Protein AF-A0A0S8GCJ1-F1 (afdb_monomer)

pLDDT: mean 76.0, std 16.19, range [43.94, 97.0]

Foldseek 3Di:
DVVVVVVCVVLVPDPDPVVNVVCVVVVVVVVVVVLVVVLLVVLVVVQVVCCVPVVARACSCVVLVVQVPPDPPPPPVRRPPVCVSVPRDPVSVVSSVVVCVVVVHDHPDDDDDDDCVVVVVVVVVVVVD

Radius of gyration: 19.94 Å; Cα contacts (8 Å, |Δi|>4): 55; chains: 1; bounding box: 53×35×45 Å

Sequence (129 aa):
MVVGLALSIVTGATGNQSLGSVLGDAGLLTILSFNRAQEEEADLTALATLARYYGHVAGADTFFKIVEQLPERAGKEEIPIFLRTHPLSHKRIELLHTIAKKNGWAFDQPIVALPDTLWASRASSLADE

Solvent-accessible surface area (backbone atoms only — not comparable to full-atom values): 7880 Å² total; per-residue (Å²): 139,61,65,69,61,60,50,53,66,64,61,73,74,62,95,45,85,77,58,48,55,60,52,45,53,52,51,49,52,49,52,56,48,52,51,51,53,51,52,51,53,49,51,51,52,52,48,53,47,38,32,72,73,72,68,27,40,34,64,75,53,48,66,58,54,57,57,70,68,50,59,94,79,49,52,86,84,70,52,62,72,66,44,79,81,53,67,84,53,72,67,57,55,54,46,52,54,51,52,28,62,73,71,70,41,44,62,90,56,88,72,76,79,80,62,65,75,68,53,54,60,56,59,60,66,67,73,78,114

Structure (mmCIF, N/CA/C/O backbone):
data_AF-A0A0S8GCJ1-F1
#
_entry.id   AF-A0A0S8GCJ1-F1
#
loop_
_atom_site.group_PDB
_atom_site.id
_atom_site.type_symbol
_atom_site.label_atom_id
_atom_site.label_alt_id
_atom_site.label_comp_id
_atom_site.label_asym_id
_atom_site.label_entity_id
_atom_site.label_seq_id
_atom_site.pdbx_PDB_ins_code
_atom_site.Cartn_x
_atom_site.Cartn_y
_atom_site.Cartn_z
_atom_site.occupancy
_atom_site.B_iso_or_equiv
_atom_site.auth_seq_id
_atom_site.auth_comp_id
_atom_site.auth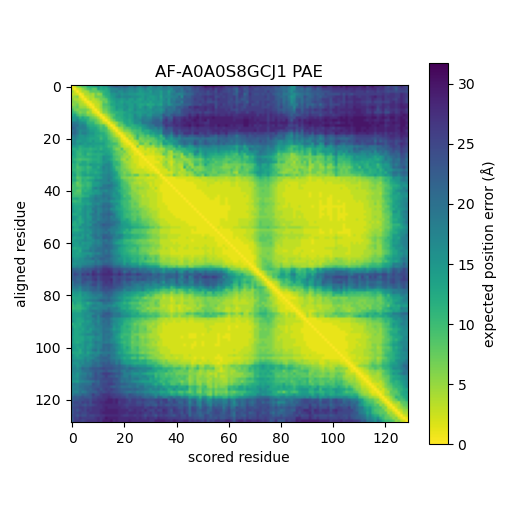_asym_id
_atom_site.auth_atom_id
_atom_site.pdbx_PDB_model_num
ATOM 1 N N . MET A 1 1 ? 4.167 1.313 -16.565 1.00 51.31 1 MET A N 1
ATOM 2 C CA . MET A 1 1 ? 5.042 0.897 -17.693 1.00 51.31 1 MET A CA 1
ATOM 3 C C . MET A 1 1 ? 4.981 1.852 -18.908 1.00 51.31 1 MET A C 1
ATOM 5 O O . MET A 1 1 ? 5.050 1.399 -20.040 1.00 51.31 1 MET A O 1
ATOM 9 N N . VAL A 1 2 ? 4.883 3.177 -18.706 1.00 50.59 2 VAL A N 1
ATOM 10 C CA . VAL A 1 2 ? 4.919 4.180 -19.806 1.00 50.59 2 VAL A CA 1
ATOM 11 C C . VAL A 1 2 ? 6.209 5.016 -19.757 1.00 50.59 2 VAL A C 1
ATOM 13 O O . VAL A 1 2 ? 6.755 5.395 -20.788 1.00 50.59 2 VAL A O 1
ATOM 16 N N . VAL A 1 3 ? 6.770 5.210 -18.559 1.00 52.19 3 VAL A N 1
ATOM 17 C CA . VAL A 1 3 ? 7.968 6.039 -18.330 1.00 52.19 3 VAL A CA 1
ATOM 18 C C . VAL A 1 3 ? 9.234 5.444 -18.963 1.00 52.19 3 VAL A C 1
ATOM 20 O O . VAL A 1 3 ? 10.022 6.176 -19.554 1.00 52.19 3 VAL A O 1
ATOM 23 N N . GLY A 1 4 ? 9.415 4.118 -18.905 1.00 49.81 4 GLY A N 1
ATOM 24 C CA . GLY A 1 4 ? 10.586 3.456 -19.498 1.00 49.81 4 GLY A CA 1
ATOM 25 C C . GLY A 1 4 ? 10.654 3.598 -21.023 1.00 49.81 4 GLY A C 1
ATOM 26 O O . GLY A 1 4 ? 11.733 3.796 -21.575 1.00 49.81 4 GLY A O 1
ATOM 27 N N . LEU A 1 5 ? 9.495 3.586 -21.693 1.00 54.34 5 LEU A N 1
ATOM 28 C CA . LEU A 1 5 ? 9.408 3.817 -23.136 1.00 54.34 5 LEU A CA 1
ATOM 29 C C . LEU A 1 5 ? 9.748 5.274 -23.483 1.00 54.34 5 LEU A C 1
ATOM 31 O O . LEU A 1 5 ? 10.543 5.512 -24.388 1.00 54.34 5 LEU A O 1
ATOM 35 N N . ALA A 1 6 ? 9.223 6.240 -22.722 1.00 54.38 6 ALA A N 1
ATOM 36 C CA . ALA A 1 6 ? 9.499 7.660 -22.938 1.00 54.38 6 ALA A CA 1
ATOM 37 C C . ALA A 1 6 ? 10.989 8.013 -22.772 1.00 54.38 6 ALA A C 1
ATOM 39 O O . ALA A 1 6 ? 11.528 8.786 -23.562 1.00 54.38 6 ALA A O 1
ATOM 40 N N . LEU A 1 7 ? 11.680 7.416 -21.792 1.00 52.41 7 LEU A N 1
ATOM 41 C CA . LEU A 1 7 ? 13.096 7.708 -21.559 1.00 52.41 7 LEU A CA 1
ATOM 42 C C . LEU A 1 7 ? 14.008 7.109 -22.642 1.00 52.41 7 LEU A C 1
ATOM 44 O O . LEU A 1 7 ? 14.983 7.749 -23.029 1.00 52.41 7 LEU A O 1
ATOM 48 N N . SER A 1 8 ? 13.656 5.935 -23.185 1.00 54.75 8 SER A N 1
ATOM 49 C CA . SER A 1 8 ? 14.405 5.290 -24.279 1.00 54.75 8 SER A CA 1
ATOM 50 C C . SER A 1 8 ? 14.463 6.131 -25.563 1.00 54.75 8 SER A C 1
ATOM 52 O O . SER A 1 8 ? 15.460 6.102 -26.282 1.00 54.75 8 SER A O 1
ATOM 54 N N . ILE A 1 9 ? 13.430 6.943 -25.813 1.00 60.47 9 ILE A N 1
ATOM 55 C CA . ILE A 1 9 ? 13.362 7.859 -26.961 1.00 60.47 9 ILE A CA 1
ATOM 56 C C . ILE A 1 9 ? 14.337 9.036 -26.788 1.00 60.47 9 ILE A C 1
ATOM 58 O O . ILE A 1 9 ? 14.893 9.524 -27.768 1.00 60.47 9 ILE A O 1
ATOM 62 N N . VAL A 1 10 ? 14.583 9.476 -25.551 1.00 57.88 10 VAL A N 1
ATOM 63 C CA . VAL A 1 10 ? 15.449 10.631 -25.254 1.00 57.88 10 VAL A CA 1
ATOM 64 C C . VAL A 1 10 ? 16.931 10.241 -25.223 1.00 57.88 10 VAL A C 1
ATOM 66 O O . VAL A 1 10 ? 17.775 11.014 -25.671 1.00 57.88 10 VAL A O 1
ATOM 69 N N . THR A 1 11 ? 17.271 9.043 -24.738 1.00 56.72 11 THR A N 1
ATOM 70 C CA . THR A 1 11 ? 18.671 8.590 -24.621 1.00 56.72 11 THR A CA 1
ATOM 71 C C . THR A 1 11 ? 19.245 7.979 -25.902 1.00 56.72 11 THR A C 1
ATOM 73 O O . THR A 1 11 ? 20.460 7.996 -26.079 1.00 56.72 11 THR A O 1
ATOM 76 N N . GLY A 1 12 ? 18.412 7.503 -26.834 1.00 54.09 12 GLY A N 1
ATOM 77 C CA . GLY A 1 12 ? 18.864 6.968 -28.128 1.00 54.09 12 GLY A CA 1
ATOM 78 C C . GLY A 1 12 ? 19.468 8.003 -29.093 1.00 54.09 12 GLY A C 1
ATOM 79 O O . GLY A 1 12 ? 20.030 7.620 -30.116 1.00 54.09 12 GLY A O 1
ATOM 80 N N . ALA A 1 13 ? 19.374 9.303 -28.786 1.00 56.03 13 ALA A N 1
ATOM 81 C CA . ALA A 1 13 ? 19.782 10.389 -29.681 1.00 56.03 13 ALA A CA 1
ATOM 82 C C . ALA A 1 13 ? 21.224 10.912 -29.477 1.00 56.03 13 ALA A C 1
ATOM 84 O O . ALA A 1 13 ? 21.675 11.739 -30.268 1.00 56.03 13 ALA A O 1
ATOM 85 N N . THR A 1 14 ? 21.974 10.469 -28.455 1.00 54.75 14 THR A N 1
ATOM 86 C CA . THR A 1 14 ? 23.297 11.043 -28.115 1.00 54.75 14 THR A CA 1
ATOM 87 C C . THR A 1 14 ? 24.418 9.989 -28.089 1.00 54.75 14 THR A C 1
ATOM 89 O O . THR A 1 14 ? 24.674 9.307 -27.103 1.00 54.75 14 THR A O 1
ATOM 92 N N . GLY A 1 15 ? 25.119 9.846 -29.218 1.00 51.91 15 GLY A N 1
ATOM 93 C CA . GLY A 1 15 ? 26.108 8.791 -29.487 1.00 51.91 15 GLY A CA 1
ATOM 94 C C . GLY A 1 15 ? 27.526 8.977 -28.918 1.00 51.91 15 GLY A C 1
ATOM 95 O O . GLY A 1 15 ? 28.482 8.840 -29.677 1.00 51.91 15 GLY A O 1
ATOM 96 N N . ASN A 1 16 ? 27.704 9.213 -27.610 1.00 52.31 16 ASN A N 1
ATOM 97 C CA . ASN A 1 16 ? 29.042 9.253 -26.980 1.00 52.31 16 ASN A CA 1
ATOM 98 C C . ASN A 1 16 ? 29.233 8.133 -25.932 1.00 52.31 16 ASN A C 1
ATOM 100 O O . ASN A 1 16 ? 28.605 8.132 -24.875 1.00 52.31 16 ASN A O 1
ATOM 104 N N . GLN A 1 17 ? 30.159 7.201 -26.201 1.00 55.72 17 GLN A N 1
ATOM 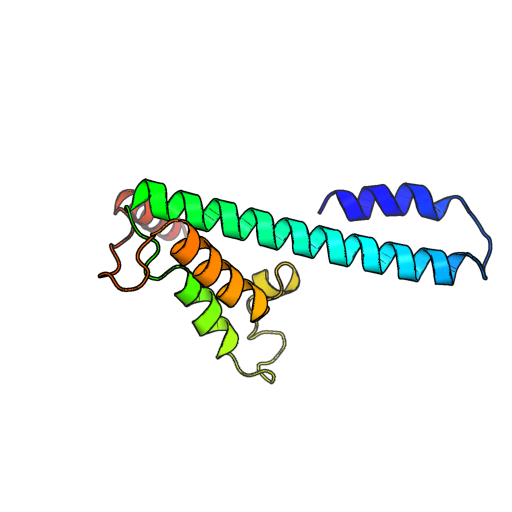105 C CA . GLN A 1 17 ? 30.329 5.926 -25.474 1.00 55.72 17 GLN A CA 1
ATOM 106 C C . GLN A 1 17 ? 30.761 6.030 -23.993 1.00 55.72 17 GLN A C 1
ATOM 108 O O . GLN A 1 17 ? 30.518 5.087 -23.249 1.00 55.72 17 GLN A O 1
ATOM 113 N N . SER A 1 18 ? 31.343 7.146 -23.523 1.00 54.53 18 SER A N 1
ATOM 114 C CA . SER A 1 18 ? 31.677 7.343 -22.091 1.00 54.53 18 SER A CA 1
ATOM 115 C C . SER A 1 18 ? 30.625 8.135 -21.303 1.00 54.53 18 SER A C 1
ATOM 117 O O . SER A 1 18 ? 30.533 8.001 -20.087 1.00 54.53 18 SER A O 1
ATOM 119 N N . LEU A 1 19 ? 29.800 8.930 -21.992 1.00 53.28 19 LEU A N 1
ATOM 120 C CA . LEU A 1 19 ? 28.616 9.582 -21.424 1.00 53.28 19 LEU A CA 1
ATOM 121 C C . LEU A 1 19 ? 27.457 8.588 -21.278 1.00 53.28 19 LEU A C 1
ATOM 123 O O . LEU A 1 19 ? 26.652 8.720 -20.360 1.00 53.28 19 LEU A O 1
ATOM 127 N N . GLY A 1 20 ? 27.402 7.573 -2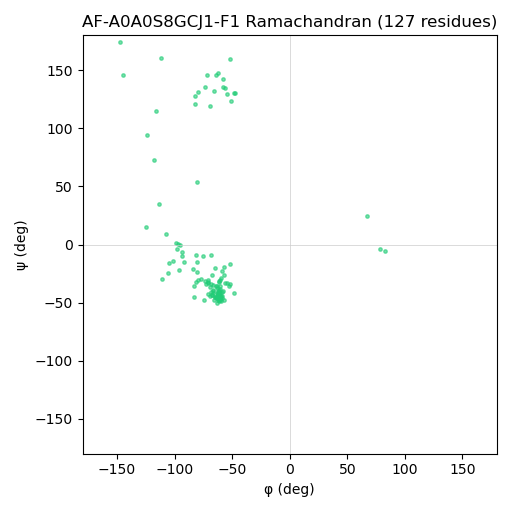2.145 1.00 55.19 20 GLY A N 1
ATOM 128 C CA . GLY A 1 20 ? 26.357 6.551 -22.143 1.00 55.19 20 GLY A CA 1
ATOM 129 C C . GLY A 1 20 ? 26.286 5.706 -20.866 1.00 55.19 20 GLY A C 1
ATOM 130 O O . GLY A 1 20 ? 25.187 5.325 -20.478 1.00 55.19 20 GLY A O 1
ATOM 131 N N . SER A 1 21 ? 27.406 5.450 -20.177 1.00 58.16 21 SER A N 1
ATOM 132 C CA . SER A 1 21 ? 27.396 4.659 -18.934 1.00 58.16 21 SER A CA 1
ATOM 133 C C . SER A 1 21 ? 26.835 5.448 -17.747 1.00 58.16 21 SER A C 1
ATOM 135 O O . SER A 1 21 ? 25.924 4.975 -17.078 1.00 58.16 21 SER A O 1
ATOM 137 N N . VAL A 1 22 ? 27.293 6.686 -17.533 1.00 59.53 22 VAL A N 1
ATOM 138 C CA . VAL A 1 22 ? 26.808 7.552 -16.440 1.00 59.53 22 VAL A CA 1
ATOM 139 C C . VAL A 1 22 ? 25.345 7.961 -16.650 1.00 59.53 22 VAL A C 1
ATOM 141 O O . VAL A 1 22 ? 24.561 7.960 -15.702 1.00 59.53 22 VAL A O 1
ATOM 144 N N . LEU A 1 23 ? 24.949 8.268 -17.892 1.00 63.78 23 LEU A N 1
ATOM 145 C CA . LEU A 1 23 ? 23.545 8.520 -18.240 1.00 63.78 23 LEU A CA 1
ATOM 146 C C . LEU A 1 23 ? 22.686 7.255 -18.105 1.00 63.78 23 LEU A C 1
ATOM 148 O O . LEU A 1 23 ? 21.528 7.350 -17.697 1.00 63.78 23 LEU A O 1
ATOM 152 N N . GLY A 1 24 ? 23.247 6.084 -18.413 1.00 70.38 24 GLY A N 1
ATOM 153 C CA . GLY A 1 24 ? 22.591 4.791 -18.241 1.00 70.38 24 GLY A CA 1
ATOM 154 C C . GLY A 1 24 ? 22.287 4.482 -16.776 1.00 70.38 24 GLY A C 1
ATOM 155 O O . GLY A 1 24 ? 21.139 4.192 -16.441 1.00 70.38 24 GLY A O 1
ATOM 156 N N . ASP A 1 25 ? 23.279 4.622 -15.894 1.00 71.62 25 ASP A N 1
ATOM 157 C CA . ASP A 1 25 ? 23.136 4.341 -14.461 1.00 71.62 25 ASP A CA 1
ATOM 158 C C . ASP A 1 25 ? 22.208 5.344 -13.765 1.00 71.62 25 ASP A C 1
ATOM 160 O O . ASP A 1 25 ? 21.324 4.953 -12.996 1.00 71.62 25 ASP A O 1
ATOM 164 N N . ALA A 1 26 ? 22.350 6.640 -14.072 1.00 72.12 26 ALA A N 1
ATOM 165 C CA . ALA A 1 26 ? 21.448 7.671 -13.564 1.00 72.12 26 ALA A CA 1
ATOM 166 C C . ALA A 1 26 ? 20.007 7.441 -14.051 1.00 72.12 26 ALA A C 1
ATOM 168 O O . ALA A 1 26 ? 19.068 7.505 -13.259 1.00 72.12 26 ALA A O 1
ATOM 169 N N . GLY A 1 27 ? 19.829 7.099 -15.332 1.00 74.81 27 GLY A N 1
ATOM 170 C CA . GLY A 1 27 ? 18.527 6.763 -15.905 1.00 74.81 27 GLY A CA 1
ATOM 171 C C . GLY A 1 27 ? 17.891 5.530 -15.257 1.00 74.81 27 GLY A C 1
ATOM 172 O O . GLY A 1 27 ? 16.705 5.554 -14.922 1.00 74.81 27 GLY A O 1
ATOM 173 N N . LEU A 1 28 ? 18.673 4.474 -15.011 1.00 75.50 28 LEU A N 1
ATOM 174 C CA . LEU A 1 28 ? 18.210 3.272 -14.317 1.00 75.50 28 LEU A CA 1
ATOM 175 C C . LEU A 1 28 ? 17.786 3.589 -12.880 1.00 75.50 28 LEU A C 1
ATOM 177 O O . LEU A 1 28 ? 16.709 3.173 -12.453 1.00 75.50 28 LEU A O 1
ATOM 181 N N . LEU A 1 29 ? 18.588 4.360 -12.143 1.00 71.19 29 LEU A N 1
ATOM 182 C CA . LEU A 1 29 ? 18.259 4.771 -10.780 1.00 71.19 29 LEU A CA 1
ATOM 183 C C . LEU A 1 29 ? 16.966 5.592 -10.736 1.00 71.19 29 LEU A C 1
ATOM 185 O O . LEU A 1 29 ? 16.121 5.367 -9.867 1.00 71.19 29 LEU A O 1
ATOM 189 N N . THR A 1 30 ? 16.785 6.503 -11.691 1.00 70.69 30 THR A N 1
ATOM 190 C CA . THR A 1 30 ? 15.562 7.290 -11.845 1.00 70.69 30 THR A CA 1
ATOM 191 C C . THR A 1 30 ? 14.348 6.401 -12.118 1.00 70.69 30 THR A C 1
ATOM 193 O O . THR A 1 30 ? 13.337 6.546 -11.433 1.00 70.69 30 THR A O 1
ATOM 196 N N . ILE A 1 31 ? 14.438 5.437 -13.042 1.00 75.62 31 ILE A N 1
ATOM 197 C CA . ILE A 1 31 ? 13.349 4.480 -13.315 1.00 75.62 31 ILE A CA 1
ATOM 198 C C . ILE A 1 31 ? 13.022 3.649 -12.069 1.00 75.62 31 ILE A C 1
ATOM 200 O O . ILE A 1 31 ? 11.854 3.519 -11.706 1.00 75.62 31 ILE A O 1
ATOM 204 N N . LEU A 1 32 ? 14.037 3.116 -11.383 1.00 76.50 32 LEU A N 1
ATOM 205 C CA . LEU A 1 32 ? 13.849 2.354 -10.146 1.00 76.50 32 LEU A CA 1
ATOM 206 C C . LEU A 1 32 ? 13.197 3.205 -9.047 1.00 76.50 32 LEU A C 1
ATOM 208 O O . LEU A 1 32 ? 12.359 2.707 -8.298 1.00 76.50 32 LEU A O 1
ATOM 212 N N . SER A 1 33 ? 13.572 4.483 -8.948 1.00 65.81 33 SER A N 1
ATOM 213 C CA . SER A 1 33 ? 12.976 5.435 -8.008 1.00 65.81 33 SER A CA 1
ATOM 214 C C . SER A 1 33 ? 11.506 5.707 -8.334 1.00 65.81 33 SER A C 1
ATOM 216 O O . SER A 1 33 ? 10.660 5.596 -7.448 1.00 65.81 33 SER A O 1
ATOM 218 N N . PHE A 1 34 ? 11.178 5.974 -9.604 1.00 71.69 34 PHE A N 1
ATOM 219 C CA . PHE A 1 34 ? 9.794 6.170 -10.041 1.00 71.69 34 PHE A CA 1
ATOM 220 C C . PHE A 1 34 ? 8.933 4.927 -9.821 1.00 71.69 34 PHE A C 1
ATOM 222 O O . PHE A 1 34 ? 7.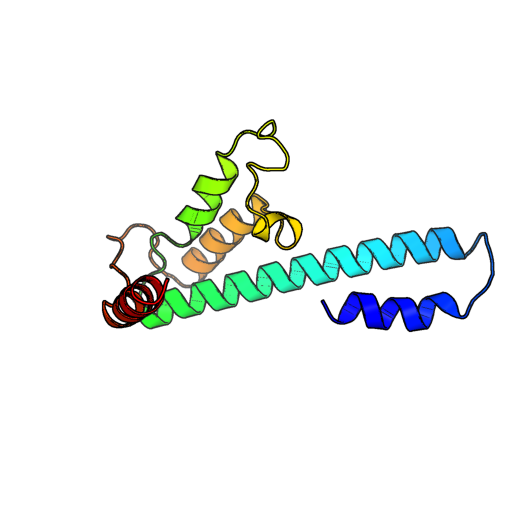808 5.062 -9.351 1.00 71.69 34 PHE A O 1
ATOM 229 N N . ASN A 1 35 ? 9.457 3.728 -10.092 1.00 79.94 35 ASN A N 1
ATOM 230 C CA . ASN A 1 35 ? 8.735 2.488 -9.812 1.00 79.94 35 ASN A CA 1
ATOM 231 C C . ASN A 1 35 ? 8.423 2.365 -8.313 1.00 79.94 35 ASN A C 1
ATOM 233 O O . ASN A 1 35 ? 7.289 2.079 -7.957 1.00 79.94 35 ASN A O 1
ATOM 237 N N . ARG A 1 36 ? 9.381 2.661 -7.421 1.00 84.31 36 ARG A N 1
ATOM 238 C CA . ARG A 1 36 ? 9.131 2.633 -5.968 1.00 84.31 36 ARG A CA 1
ATOM 239 C C . ARG A 1 36 ? 8.091 3.658 -5.514 1.00 84.31 36 ARG A C 1
ATOM 241 O O . ARG A 1 36 ? 7.253 3.315 -4.691 1.00 84.31 36 ARG A O 1
ATOM 248 N N . ALA A 1 37 ? 8.130 4.879 -6.047 1.00 86.44 37 ALA A N 1
ATOM 249 C CA . ALA A 1 37 ? 7.128 5.898 -5.732 1.00 86.44 37 ALA A CA 1
ATOM 250 C C . ALA A 1 37 ? 5.720 5.480 -6.195 1.00 86.44 37 ALA A C 1
ATOM 252 O O . ALA A 1 37 ? 4.751 5.713 -5.483 1.00 86.44 37 ALA A O 1
ATOM 253 N N . GLN A 1 38 ? 5.617 4.812 -7.350 1.00 88.25 38 GLN A N 1
ATOM 254 C CA . GLN A 1 38 ? 4.354 4.267 -7.857 1.00 88.25 38 GLN A CA 1
ATOM 255 C C . GLN A 1 38 ? 3.823 3.124 -6.983 1.00 88.25 38 GLN A C 1
ATOM 257 O O . GLN A 1 38 ? 2.629 3.095 -6.702 1.00 88.25 38 GLN A O 1
ATOM 262 N N . GLU A 1 39 ? 4.689 2.213 -6.517 1.00 88.94 39 GLU A N 1
ATOM 263 C CA . GLU A 1 39 ? 4.289 1.171 -5.557 1.00 88.94 39 GLU A CA 1
ATOM 264 C C . GLU A 1 39 ? 3.757 1.775 -4.255 1.00 88.94 39 GLU A C 1
ATOM 266 O O . GLU A 1 39 ? 2.725 1.345 -3.750 1.00 88.94 39 GLU A O 1
ATOM 271 N N . GLU A 1 40 ? 4.447 2.789 -3.730 1.00 91.38 40 GLU A N 1
ATOM 272 C CA . GLU A 1 40 ? 4.050 3.488 -2.508 1.00 91.38 40 GLU A CA 1
ATOM 273 C C . GLU A 1 40 ? 2.701 4.204 -2.677 1.00 91.38 40 GLU A C 1
ATOM 275 O O . GLU A 1 40 ? 1.813 4.053 -1.841 1.00 91.38 40 GLU A O 1
ATOM 280 N N . GLU A 1 41 ? 2.492 4.926 -3.779 1.00 93.19 41 GLU A N 1
ATOM 281 C CA . GLU A 1 41 ? 1.209 5.576 -4.069 1.00 93.19 41 GLU A CA 1
ATOM 282 C C . GLU A 1 41 ? 0.064 4.562 -4.234 1.00 93.19 41 GLU A C 1
ATOM 284 O O . GLU A 1 41 ? -1.049 4.783 -3.738 1.00 93.19 41 GLU A O 1
ATOM 289 N N . ALA A 1 42 ? 0.335 3.427 -4.885 1.00 92.12 42 ALA A N 1
ATOM 290 C CA . ALA A 1 42 ? -0.628 2.343 -5.034 1.00 92.12 42 ALA A CA 1
ATOM 291 C C . ALA A 1 42 ? -1.010 1.733 -3.675 1.00 92.12 42 ALA A C 1
ATOM 293 O O . ALA A 1 42 ? -2.200 1.567 -3.396 1.00 92.12 42 ALA A O 1
ATOM 294 N N . ASP A 1 43 ? -0.030 1.474 -2.805 1.00 94.38 43 ASP A N 1
ATOM 295 C CA . ASP A 1 43 ? -0.247 0.958 -1.449 1.00 94.38 43 ASP A CA 1
ATOM 296 C C . ASP A 1 43 ? -1.091 1.916 -0.604 1.00 94.38 43 ASP A C 1
ATOM 298 O O . ASP A 1 43 ? -2.050 1.500 0.049 1.00 94.38 43 ASP A O 1
ATOM 302 N N . LEU A 1 44 ? -0.781 3.215 -0.653 1.00 95.75 44 LEU A N 1
ATOM 303 C CA . LEU A 1 44 ? -1.538 4.252 0.052 1.00 95.75 44 LEU A CA 1
ATOM 304 C C . LEU A 1 44 ? -2.988 4.320 -0.433 1.00 95.75 44 LEU A C 1
ATOM 306 O O . LEU A 1 44 ? -3.916 4.401 0.377 1.00 95.75 44 LEU A O 1
ATOM 310 N N . THR A 1 45 ? -3.187 4.261 -1.750 1.00 96.69 45 THR A N 1
ATOM 311 C CA . THR A 1 45 ? -4.517 4.290 -2.367 1.00 96.69 45 THR A CA 1
ATOM 312 C C . THR A 1 45 ? -5.332 3.061 -1.973 1.00 96.69 45 THR A C 1
ATOM 314 O O . THR A 1 45 ? -6.499 3.187 -1.586 1.00 96.69 45 THR A O 1
ATOM 317 N N . ALA A 1 46 ? -4.724 1.874 -2.014 1.00 94.12 46 ALA A N 1
ATOM 318 C CA . ALA A 1 46 ? -5.364 0.631 -1.604 1.00 94.12 46 ALA A CA 1
ATOM 319 C C . ALA A 1 46 ? -5.748 0.665 -0.117 1.00 94.12 46 ALA A C 1
ATOM 321 O O . ALA A 1 46 ? -6.898 0.394 0.232 1.00 94.12 46 ALA A O 1
ATOM 322 N N . LEU A 1 47 ? -4.827 1.083 0.754 1.00 96.44 47 LEU A N 1
ATOM 323 C CA . LEU A 1 47 ? -5.054 1.154 2.196 1.00 96.44 47 LEU A CA 1
ATOM 324 C C 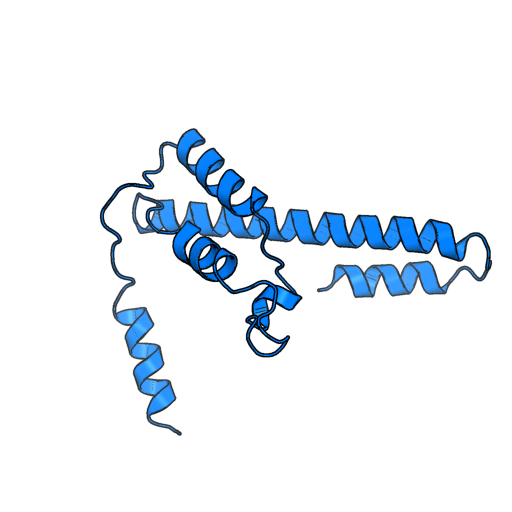. LEU A 1 47 ? -6.177 2.138 2.557 1.00 96.44 47 LEU A C 1
ATOM 326 O O . LEU A 1 47 ? -7.069 1.806 3.338 1.00 96.44 47 LEU A O 1
ATOM 330 N N . ALA A 1 48 ? -6.181 3.324 1.942 1.00 97.00 48 ALA A N 1
ATOM 331 C CA . ALA A 1 48 ? -7.248 4.305 2.126 1.00 97.00 48 ALA A CA 1
ATOM 332 C C . ALA A 1 48 ? -8.603 3.784 1.622 1.00 97.00 48 ALA A C 1
ATOM 334 O O . ALA A 1 48 ? -9.640 4.063 2.224 1.00 97.00 48 ALA A O 1
ATOM 335 N N . THR A 1 49 ? -8.610 3.006 0.538 1.00 95.38 49 THR A N 1
ATOM 336 C CA . THR A 1 49 ? -9.830 2.381 0.009 1.00 95.38 49 THR A CA 1
ATOM 337 C C . THR A 1 49 ? -10.397 1.361 0.993 1.00 95.38 49 THR A C 1
ATOM 339 O O . THR A 1 49 ? -11.593 1.403 1.277 1.00 95.38 49 THR A O 1
ATOM 342 N N . LEU A 1 50 ? -9.548 0.507 1.575 1.00 94.06 50 LEU A N 1
ATOM 343 C CA . LEU A 1 50 ? -9.957 -0.448 2.610 1.00 94.06 50 LEU A CA 1
ATOM 344 C C . LEU A 1 50 ? -10.536 0.268 3.833 1.00 94.06 50 LEU A C 1
ATOM 346 O O . LEU A 1 50 ? -11.646 -0.054 4.250 1.00 94.06 50 LEU A O 1
ATOM 350 N N . ALA A 1 51 ? -9.845 1.293 4.338 1.00 95.50 51 ALA A N 1
ATOM 351 C CA . ALA A 1 51 ? -10.319 2.081 5.472 1.00 95.50 51 ALA A CA 1
ATOM 352 C C . ALA A 1 51 ? -11.682 2.735 5.197 1.00 95.50 51 ALA A C 1
ATOM 354 O O . ALA A 1 51 ? -12.552 2.744 6.061 1.00 95.50 51 ALA A O 1
ATOM 355 N N . ARG A 1 52 ? -11.898 3.259 3.984 1.00 94.75 52 ARG A N 1
ATOM 356 C CA . ARG A 1 52 ? -13.179 3.866 3.589 1.00 94.75 52 ARG A CA 1
ATOM 357 C C . ARG A 1 52 ? -14.303 2.848 3.447 1.00 94.75 52 ARG A C 1
ATOM 359 O O . ARG A 1 52 ? -15.445 3.185 3.735 1.00 94.75 52 ARG A O 1
ATOM 366 N N . TYR A 1 53 ? -13.992 1.654 2.956 1.00 92.25 53 TYR A N 1
ATOM 367 C CA . TYR A 1 53 ? -14.992 0.631 2.676 1.00 92.25 53 TYR A CA 1
ATOM 368 C C . TYR A 1 53 ? -15.375 -0.167 3.929 1.00 92.25 53 TYR A C 1
ATOM 370 O O . TYR A 1 53 ? -16.556 -0.375 4.188 1.00 92.25 53 TYR A O 1
ATOM 378 N N . TYR A 1 54 ? -14.385 -0.579 4.723 1.00 91.88 54 TYR A N 1
ATOM 379 C CA . TYR A 1 54 ? -14.574 -1.432 5.901 1.00 91.88 54 TYR A CA 1
ATOM 380 C C . TYR A 1 54 ? -14.542 -0.670 7.232 1.00 91.88 54 TYR A C 1
ATOM 382 O O . TYR A 1 54 ? -14.914 -1.224 8.261 1.00 91.88 54 TYR A O 1
ATOM 390 N N . GLY A 1 55 ? -14.069 0.579 7.253 1.00 93.00 55 GLY A N 1
ATOM 391 C CA . GLY A 1 55 ? -13.808 1.322 8.493 1.00 93.00 55 GLY A CA 1
ATOM 392 C C . GLY A 1 55 ? -12.497 0.933 9.190 1.00 93.00 55 GLY A C 1
ATOM 393 O O . GLY A 1 55 ? -12.123 1.548 10.186 1.00 93.00 55 GLY A O 1
ATOM 394 N N . HIS A 1 56 ? -11.778 -0.060 8.666 1.00 94.25 56 HIS A N 1
ATOM 395 C CA . HIS A 1 56 ? -10.511 -0.555 9.195 1.00 94.25 56 HIS A CA 1
ATOM 396 C C . HIS A 1 56 ? -9.599 -1.040 8.063 1.00 94.25 56 HIS A C 1
ATOM 398 O O . HIS A 1 56 ? -9.999 -1.123 6.902 1.00 94.25 56 HIS A O 1
ATOM 404 N N . VAL A 1 57 ? -8.368 -1.405 8.413 1.00 95.88 57 VAL A N 1
ATOM 405 C CA . VAL A 1 57 ? -7.365 -1.939 7.477 1.00 95.88 57 VAL A CA 1
ATOM 406 C C . VAL A 1 57 ? -6.816 -3.300 7.910 1.00 95.88 57 VAL A C 1
ATOM 408 O O . VAL A 1 57 ? -5.797 -3.759 7.397 1.00 95.88 57 VAL A O 1
ATOM 411 N N . ALA A 1 58 ? -7.498 -3.968 8.845 1.00 93.62 58 ALA A N 1
ATOM 412 C CA . ALA A 1 58 ? -7.178 -5.331 9.250 1.00 93.62 58 ALA A CA 1
ATOM 413 C C . ALA A 1 58 ? -6.985 -6.261 8.039 1.00 93.62 58 ALA A C 1
ATOM 415 O O . ALA A 1 58 ? -7.802 -6.293 7.118 1.00 93.62 58 ALA A O 1
ATOM 416 N N . GLY A 1 59 ? -5.875 -7.000 8.045 1.00 90.69 59 GLY A N 1
ATOM 417 C CA . GLY A 1 59 ? -5.502 -7.924 6.976 1.00 90.69 59 GLY A CA 1
ATOM 418 C C . GLY A 1 59 ? -4.803 -7.297 5.761 1.00 90.69 59 GLY A C 1
ATOM 419 O O . GLY A 1 59 ? -4.327 -8.052 4.915 1.00 90.69 59 GLY A O 1
ATOM 420 N N . ALA A 1 60 ? -4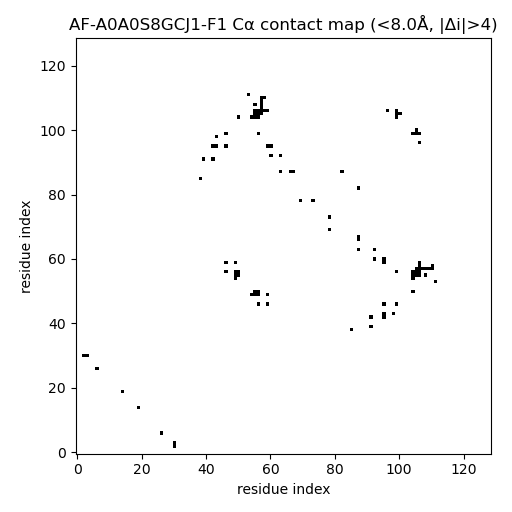.660 -5.967 5.672 1.00 93.19 60 ALA A N 1
ATOM 421 C CA . ALA A 1 60 ? -4.047 -5.297 4.513 1.00 93.19 60 ALA A CA 1
ATOM 422 C C . ALA A 1 60 ? -2.595 -5.731 4.219 1.00 93.19 60 ALA A C 1
ATOM 424 O O . ALA A 1 60 ? -2.135 -5.637 3.085 1.00 93.19 60 ALA A O 1
ATOM 425 N N . ASP A 1 61 ? -1.879 -6.250 5.218 1.00 92.38 61 ASP A N 1
ATOM 426 C CA . ASP A 1 61 ? -0.509 -6.755 5.093 1.00 92.38 61 ASP A CA 1
ATOM 427 C C . ASP A 1 61 ? -0.426 -8.283 4.911 1.00 92.38 61 ASP A C 1
ATOM 429 O O . ASP A 1 61 ? 0.667 -8.833 4.781 1.00 92.38 61 ASP A O 1
ATOM 433 N N . THR A 1 62 ? -1.563 -8.987 4.878 1.00 89.25 62 THR A N 1
ATOM 434 C CA . THR A 1 62 ? -1.596 -10.460 4.880 1.00 89.25 62 THR A CA 1
ATOM 435 C C . THR A 1 62 ? -0.962 -11.035 3.621 1.00 89.25 62 THR A C 1
ATOM 437 O O . THR A 1 62 ? -0.128 -11.932 3.714 1.00 89.25 62 THR A O 1
ATOM 440 N N . PHE A 1 63 ? -1.293 -10.487 2.448 1.00 85.38 63 PHE A N 1
ATOM 441 C CA . PHE A 1 63 ? -0.663 -10.901 1.194 1.00 85.3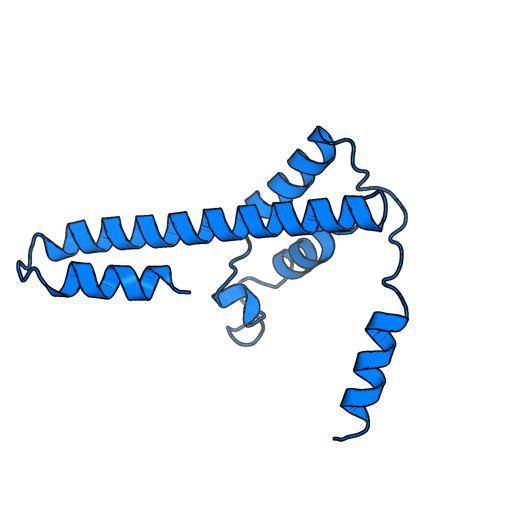8 63 PHE A CA 1
ATOM 442 C C . PHE A 1 63 ? 0.856 -10.701 1.237 1.00 85.38 63 PHE A C 1
ATOM 444 O O . PHE A 1 63 ? 1.607 -11.613 0.903 1.00 85.38 63 PHE A O 1
ATOM 451 N N . PHE A 1 64 ? 1.307 -9.537 1.714 1.00 87.31 64 PHE A N 1
ATOM 452 C CA . PHE A 1 64 ? 2.728 -9.220 1.819 1.00 87.31 64 PHE A CA 1
ATOM 453 C C . PHE A 1 64 ? 3.456 -10.209 2.735 1.00 87.31 64 PHE A C 1
ATOM 455 O O . PHE A 1 64 ? 4.475 -10.763 2.340 1.00 87.31 64 PHE A O 1
ATOM 462 N N . LYS A 1 65 ? 2.893 -10.511 3.910 1.00 87.44 65 LYS A N 1
ATOM 463 C CA . LYS A 1 65 ? 3.451 -11.490 4.855 1.00 87.44 65 LYS A CA 1
ATOM 464 C C . LYS A 1 65 ? 3.519 -12.905 4.282 1.00 87.44 65 LYS A C 1
ATOM 466 O O . LYS A 1 65 ? 4.512 -13.591 4.494 1.00 87.44 65 LYS A O 1
ATOM 471 N N . ILE A 1 66 ? 2.484 -13.343 3.559 1.00 84.69 66 ILE A N 1
ATOM 472 C CA . ILE A 1 66 ? 2.476 -14.658 2.895 1.00 84.69 66 ILE A CA 1
ATOM 473 C C . ILE A 1 66 ? 3.604 -14.729 1.866 1.00 84.69 66 ILE A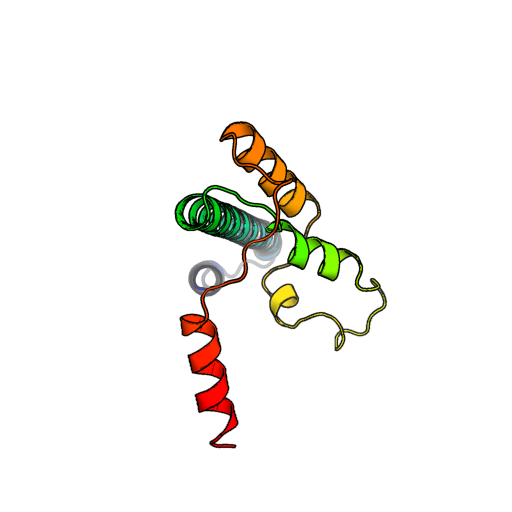 C 1
ATOM 475 O O . ILE A 1 66 ? 4.321 -15.723 1.799 1.00 84.69 66 ILE A O 1
ATOM 479 N N . VAL A 1 67 ? 3.782 -13.662 1.087 1.00 80.00 67 VAL A N 1
ATOM 480 C CA . VAL A 1 67 ? 4.837 -13.584 0.079 1.00 80.00 67 VAL A CA 1
ATOM 481 C C . VAL A 1 67 ? 6.234 -13.514 0.707 1.00 80.00 67 VAL A C 1
ATOM 483 O O . VAL A 1 67 ? 7.129 -14.181 0.202 1.00 80.00 67 VAL A O 1
ATOM 486 N N . GLU A 1 68 ? 6.441 -12.764 1.799 1.00 81.00 68 GLU A N 1
ATOM 487 C CA . GLU A 1 68 ? 7.735 -12.725 2.518 1.00 81.00 68 GLU A CA 1
ATOM 488 C C . GLU A 1 68 ? 8.159 -14.102 3.040 1.00 81.00 68 GLU A C 1
ATOM 490 O O . GLU A 1 68 ? 9.348 -14.375 3.171 1.00 81.00 68 GLU A O 1
ATOM 495 N N . GLN A 1 69 ? 7.193 -14.968 3.348 1.00 81.19 69 GLN A N 1
ATOM 496 C CA . GLN A 1 69 ? 7.448 -16.322 3.834 1.00 81.19 69 GLN A CA 1
ATOM 497 C C . GLN A 1 69 ? 7.765 -17.319 2.711 1.00 81.19 69 GLN A C 1
ATOM 499 O O . GLN A 1 69 ? 8.161 -18.449 3.008 1.00 81.19 69 GLN A O 1
ATOM 504 N N . LEU A 1 70 ? 7.610 -16.936 1.437 1.00 74.31 70 LEU A N 1
ATOM 505 C CA . LEU A 1 70 ? 8.031 -17.786 0.329 1.00 74.31 70 LEU A CA 1
ATOM 506 C C . LEU A 1 70 ? 9.563 -17.922 0.356 1.00 74.31 70 LEU A C 1
ATOM 508 O O . LEU A 1 70 ? 10.264 -16.918 0.496 1.00 74.31 70 LEU A O 1
ATOM 512 N N . PRO A 1 71 ? 10.111 -19.145 0.241 1.00 61.88 71 PRO A N 1
ATOM 513 C CA . PRO A 1 71 ? 11.548 -19.346 0.339 1.00 61.88 71 PRO A CA 1
ATOM 514 C C . PRO A 1 71 ? 12.291 -18.515 -0.716 1.00 61.88 71 PRO A C 1
ATOM 516 O O . PRO A 1 71 ? 11.946 -18.557 -1.889 1.00 61.88 71 PRO A O 1
ATOM 519 N N . GLU A 1 72 ? 13.388 -17.843 -0.349 1.00 58.06 72 GLU A N 1
ATOM 520 C CA . GLU A 1 72 ? 14.252 -17.137 -1.323 1.00 58.06 72 GLU A CA 1
ATOM 521 C C . GLU A 1 72 ? 14.794 -18.067 -2.431 1.00 58.06 72 GLU A C 1
ATOM 523 O O . GLU A 1 72 ? 15.230 -17.613 -3.488 1.00 58.06 72 GLU A O 1
ATOM 528 N N . ARG A 1 73 ? 14.783 -19.384 -2.174 1.00 49.66 73 ARG A N 1
ATOM 529 C CA . ARG A 1 73 ? 15.209 -20.459 -3.085 1.00 49.66 73 ARG A CA 1
ATOM 530 C C . ARG A 1 73 ? 14.062 -21.149 -3.819 1.00 49.66 73 ARG A C 1
ATOM 532 O O . ARG A 1 73 ? 14.327 -22.090 -4.565 1.00 49.66 73 ARG A O 1
ATOM 539 N N . ALA A 1 74 ? 12.827 -20.710 -3.595 1.00 55.69 74 ALA A N 1
ATOM 540 C CA . ALA A 1 74 ? 11.700 -21.054 -4.440 1.00 55.69 74 ALA A CA 1
ATOM 541 C C . ALA A 1 74 ? 12.125 -20.755 -5.886 1.00 55.69 74 ALA A C 1
ATOM 543 O O . ALA A 1 74 ? 12.623 -19.660 -6.171 1.00 55.69 74 ALA A O 1
ATOM 544 N N . GLY A 1 75 ? 12.069 -21.741 -6.785 1.00 53.84 75 GLY A N 1
ATOM 545 C CA . GLY A 1 75 ? 12.478 -21.528 -8.175 1.00 53.84 75 GLY A CA 1
ATOM 546 C C . GLY A 1 75 ? 11.759 -20.306 -8.762 1.00 53.84 75 GLY A C 1
ATOM 547 O O . GLY A 1 75 ? 10.706 -19.906 -8.274 1.00 53.84 75 GLY A O 1
ATOM 548 N N . LYS A 1 76 ? 12.276 -19.699 -9.840 1.00 53.56 76 LYS A N 1
ATOM 549 C CA . LYS A 1 76 ? 11.611 -18.550 -10.505 1.00 53.56 76 LYS A CA 1
ATOM 550 C C . LYS A 1 76 ? 10.129 -18.801 -10.861 1.00 53.56 76 LYS A C 1
ATOM 552 O O . LYS A 1 76 ? 9.416 -17.845 -11.142 1.00 53.56 76 LYS A O 1
ATOM 557 N N . GLU A 1 77 ? 9.705 -20.062 -10.874 1.00 57.78 77 GLU A N 1
ATOM 558 C CA . GLU A 1 77 ? 8.344 -20.551 -11.113 1.00 57.78 77 GLU A CA 1
ATOM 559 C C . GLU A 1 77 ? 7.425 -20.474 -9.877 1.00 57.78 77 GLU A C 1
ATOM 561 O O . GLU A 1 77 ? 6.212 -20.382 -10.032 1.00 57.78 77 GLU A O 1
ATOM 566 N N . GLU A 1 78 ? 7.979 -20.458 -8.662 1.00 60.47 78 GLU A N 1
ATOM 567 C CA . GLU A 1 78 ? 7.233 -20.408 -7.395 1.00 60.47 78 GLU A CA 1
ATOM 568 C C . GLU A 1 78 ? 7.000 -18.972 -6.888 1.00 60.47 78 GLU A C 1
ATOM 570 O O . GLU A 1 78 ? 6.147 -18.746 -6.031 1.00 60.47 78 GLU A O 1
ATOM 575 N N . ILE A 1 79 ? 7.719 -17.982 -7.432 1.00 65.19 79 ILE A N 1
ATOM 576 C CA . ILE A 1 79 ? 7.465 -16.562 -7.158 1.00 65.19 79 ILE A CA 1
ATOM 577 C C . ILE A 1 79 ? 6.313 -16.092 -8.060 1.00 65.19 79 ILE A C 1
ATOM 579 O O . ILE A 1 79 ? 6.458 -16.126 -9.287 1.00 65.19 79 ILE A O 1
ATOM 583 N N . PRO A 1 80 ? 5.192 -15.588 -7.502 1.00 73.12 80 PRO A N 1
ATOM 584 C CA . PRO A 1 80 ? 4.111 -15.014 -8.294 1.00 73.12 80 PRO A CA 1
ATOM 585 C C . PRO A 1 80 ? 4.622 -14.023 -9.346 1.00 73.12 80 PRO A C 1
ATOM 587 O O . PRO A 1 80 ? 5.358 -13.090 -9.021 1.00 73.12 80 PRO A O 1
ATOM 590 N N . ILE A 1 81 ? 4.189 -14.179 -10.604 1.00 74.94 81 ILE A N 1
ATOM 591 C CA . ILE A 1 81 ? 4.603 -13.319 -11.735 1.00 74.94 81 ILE A CA 1
ATOM 592 C C . ILE A 1 81 ? 4.416 -11.830 -11.408 1.00 74.94 81 ILE A C 1
ATOM 594 O O . ILE A 1 81 ? 5.245 -11.009 -11.796 1.00 74.94 81 ILE A O 1
ATOM 598 N N . PHE A 1 82 ? 3.377 -11.505 -10.636 1.00 76.38 82 PHE A N 1
ATOM 599 C CA . PHE A 1 82 ? 3.107 -10.171 -10.101 1.00 76.38 82 PHE A CA 1
ATOM 600 C C . PHE A 1 82 ? 4.334 -9.520 -9.435 1.00 76.38 82 PHE A C 1
ATOM 602 O O . PHE A 1 82 ? 4.637 -8.355 -9.684 1.00 76.38 82 PHE A O 1
ATOM 609 N N . LEU A 1 83 ? 5.105 -10.280 -8.656 1.00 78.00 83 LEU A N 1
ATOM 610 C CA . LEU A 1 83 ? 6.246 -9.768 -7.892 1.00 78.00 83 LEU A CA 1
ATOM 611 C C . LEU A 1 83 ? 7.479 -9.485 -8.755 1.00 78.00 83 LEU A C 1
ATOM 613 O O . LEU A 1 83 ? 8.433 -8.866 -8.288 1.00 78.00 83 LEU A O 1
ATOM 617 N N . ARG A 1 84 ? 7.469 -9.901 -10.029 1.00 75.38 84 ARG A N 1
ATOM 618 C CA . ARG A 1 84 ? 8.521 -9.550 -10.994 1.00 75.38 84 ARG A CA 1
ATOM 619 C C . ARG A 1 84 ? 8.447 -8.080 -11.397 1.00 75.38 84 ARG A C 1
ATOM 621 O O . ARG A 1 84 ? 9.475 -7.495 -11.725 1.00 75.38 84 ARG A O 1
ATOM 628 N N . THR A 1 85 ? 7.245 -7.501 -11.397 1.00 75.56 85 THR A N 1
ATOM 629 C CA . THR A 1 85 ? 7.012 -6.084 -11.714 1.00 75.56 85 THR A CA 1
ATOM 630 C C . THR A 1 85 ? 6.692 -5.253 -10.479 1.00 75.56 85 THR A C 1
ATOM 632 O O . THR A 1 85 ? 7.006 -4.067 -10.478 1.00 75.56 85 THR A O 1
ATOM 635 N N . HIS A 1 86 ? 6.168 -5.879 -9.422 1.00 80.75 86 HIS A N 1
ATOM 636 C CA . HIS A 1 86 ? 5.887 -5.271 -8.121 1.00 80.75 86 HIS A CA 1
ATOM 637 C C . HIS A 1 86 ? 6.720 -5.946 -7.021 1.00 80.75 86 HIS A C 1
ATOM 639 O O . HIS A 1 86 ? 6.175 -6.723 -6.232 1.00 80.75 86 HIS A O 1
ATOM 645 N N . PRO A 1 87 ? 8.046 -5.710 -6.958 1.00 80.56 87 PRO A N 1
ATOM 646 C CA . PRO A 1 87 ? 8.878 -6.330 -5.940 1.00 80.56 87 PRO A CA 1
ATOM 647 C C . PRO A 1 87 ? 8.357 -6.021 -4.539 1.00 80.56 87 PRO A C 1
ATOM 649 O O . PRO A 1 87 ? 8.031 -4.875 -4.200 1.00 80.56 87 PRO A O 1
ATOM 652 N N . LEU A 1 88 ? 8.306 -7.057 -3.710 1.00 79.56 88 LEU A N 1
ATOM 653 C CA . LEU A 1 88 ? 8.031 -6.882 -2.299 1.00 79.56 88 LEU A CA 1
ATOM 654 C C . LEU A 1 88 ? 9.246 -6.252 -1.612 1.00 79.56 88 LEU A C 1
ATOM 656 O O . LEU A 1 88 ? 10.391 -6.538 -1.957 1.00 79.56 88 LEU A O 1
ATOM 660 N N . SER A 1 89 ? 9.002 -5.422 -0.605 1.00 80.38 89 SER A N 1
ATOM 661 C CA . SER A 1 89 ? 10.045 -5.024 0.335 1.00 80.38 89 SER A CA 1
ATOM 662 C C . SER A 1 89 ? 9.436 -4.859 1.715 1.00 80.38 89 SER A C 1
ATOM 664 O O . SER A 1 89 ? 8.306 -4.380 1.827 1.00 80.38 89 SER A O 1
ATOM 666 N N . HIS A 1 90 ? 10.205 -5.183 2.751 1.00 85.81 90 HIS A N 1
ATOM 667 C CA . HIS A 1 90 ? 9.780 -5.019 4.140 1.00 85.81 90 HIS A CA 1
ATOM 668 C C . HIS A 1 90 ? 9.285 -3.592 4.437 1.00 85.81 90 HIS A C 1
ATOM 670 O O . HIS A 1 90 ? 8.277 -3.383 5.110 1.00 85.81 90 HIS A O 1
ATOM 676 N N . LYS A 1 91 ? 9.924 -2.599 3.802 1.00 87.94 91 LYS A N 1
ATOM 677 C CA . LYS A 1 91 ? 9.558 -1.181 3.877 1.00 87.94 91 LYS A CA 1
ATOM 678 C C . LYS A 1 91 ? 8.094 -0.908 3.498 1.00 87.94 91 LYS A C 1
ATOM 680 O O . LYS A 1 91 ? 7.489 0.007 4.047 1.00 87.94 91 LYS A O 1
ATOM 685 N N . ARG A 1 92 ? 7.512 -1.676 2.568 1.00 90.44 92 ARG A N 1
ATOM 686 C CA . ARG A 1 92 ? 6.096 -1.521 2.183 1.00 90.44 92 ARG A CA 1
ATOM 687 C C . ARG A 1 92 ? 5.172 -1.918 3.329 1.00 90.44 92 ARG A C 1
ATOM 689 O O . ARG A 1 92 ? 4.247 -1.179 3.637 1.00 90.44 92 ARG A O 1
ATOM 696 N N . ILE A 1 93 ? 5.462 -3.023 4.018 1.00 92.06 93 ILE A N 1
ATOM 697 C CA . ILE A 1 93 ? 4.692 -3.450 5.196 1.00 92.06 93 ILE A CA 1
ATOM 698 C C . ILE A 1 93 ? 4.786 -2.383 6.292 1.00 92.06 93 ILE A C 1
ATOM 700 O O . ILE A 1 93 ? 3.762 -1.939 6.811 1.00 92.06 93 ILE A O 1
ATOM 704 N N . GLU A 1 94 ? 5.993 -1.906 6.598 1.00 93.69 94 GLU A N 1
ATOM 705 C CA . GLU A 1 94 ? 6.208 -0.836 7.584 1.00 93.69 94 GLU A CA 1
ATOM 706 C C . GLU A 1 94 ? 5.445 0.452 7.239 1.00 93.69 94 GLU A C 1
ATOM 708 O O . GLU A 1 94 ? 4.876 1.102 8.126 1.00 93.69 94 GLU A O 1
ATOM 713 N N . LEU A 1 95 ? 5.399 0.816 5.953 1.00 93.25 95 LEU A N 1
ATOM 714 C CA . LEU A 1 95 ? 4.633 1.960 5.470 1.00 93.25 95 LEU A CA 1
ATOM 715 C C . LEU A 1 95 ? 3.139 1.790 5.775 1.00 93.25 95 LEU A C 1
ATOM 717 O O . LEU A 1 95 ? 2.537 2.714 6.325 1.00 93.25 95 LEU A O 1
ATOM 721 N N . LEU A 1 96 ? 2.549 0.624 5.482 1.00 95.12 96 LEU A N 1
ATOM 722 C CA . LEU A 1 96 ? 1.129 0.367 5.753 1.00 95.12 96 LEU A CA 1
ATOM 723 C C . LEU A 1 96 ? 0.799 0.561 7.240 1.00 95.12 96 LEU A C 1
ATOM 725 O O . LEU A 1 96 ? -0.142 1.283 7.582 1.00 95.12 96 LEU A O 1
ATOM 729 N N . HIS A 1 97 ? 1.616 -0.015 8.127 1.00 95.50 97 HIS A N 1
ATOM 730 C CA . HIS A 1 97 ? 1.467 0.123 9.583 1.00 95.50 97 HIS A CA 1
ATOM 731 C C . HIS A 1 97 ? 1.611 1.576 10.045 1.00 95.50 97 HIS A C 1
ATOM 733 O O . HIS A 1 97 ? 0.813 2.067 10.848 1.00 95.50 97 HIS A O 1
ATOM 739 N N . THR A 1 98 ? 2.593 2.297 9.502 1.00 96.19 98 THR A N 1
ATOM 740 C CA . THR A 1 98 ? 2.837 3.709 9.829 1.00 96.19 98 THR A CA 1
ATOM 741 C C . 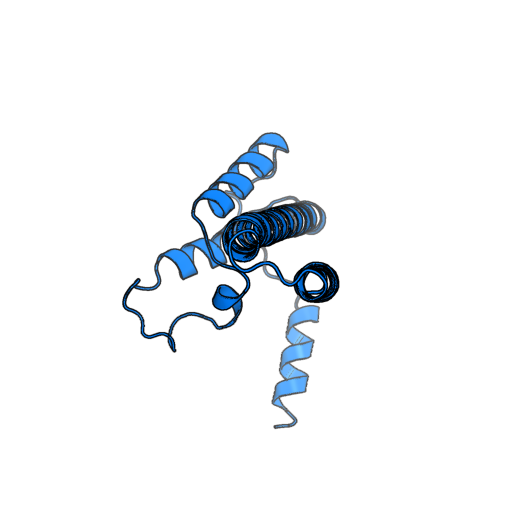THR A 1 98 ? 1.649 4.586 9.443 1.00 96.19 98 THR A C 1
ATOM 743 O O . THR A 1 98 ? 1.205 5.427 10.228 1.00 96.19 98 THR A O 1
ATOM 746 N N . ILE A 1 99 ? 1.106 4.382 8.244 1.00 96.31 99 ILE A N 1
ATOM 747 C CA . ILE A 1 99 ? -0.001 5.179 7.713 1.00 96.31 99 ILE A CA 1
ATOM 748 C C . ILE A 1 99 ? -1.296 4.876 8.455 1.00 96.31 99 ILE A C 1
ATOM 750 O O . ILE A 1 99 ? -2.011 5.809 8.821 1.00 96.31 99 ILE A O 1
ATOM 754 N N . ALA A 1 100 ? -1.580 3.609 8.746 1.00 95.81 100 ALA A N 1
ATOM 755 C CA . ALA A 1 100 ? -2.750 3.256 9.535 1.00 95.81 100 ALA A CA 1
ATOM 756 C C . ALA A 1 100 ? -2.687 3.851 10.941 1.00 95.81 100 ALA A C 1
ATOM 758 O O . ALA A 1 100 ? -3.643 4.494 11.370 1.00 95.81 100 ALA A O 1
ATOM 759 N N . LYS A 1 101 ? -1.532 3.754 11.615 1.00 96.00 101 LYS A N 1
ATOM 760 C CA . LYS A 1 101 ? -1.324 4.380 12.926 1.00 96.00 101 LYS A CA 1
ATOM 761 C C . LYS A 1 101 ? -1.527 5.894 12.871 1.00 96.00 101 LYS A C 1
ATOM 763 O O . LYS A 1 101 ? -2.200 6.448 13.734 1.00 96.00 101 LYS A O 1
ATOM 768 N N . LYS A 1 102 ? -0.979 6.563 11.851 1.00 96.69 102 LYS A N 1
ATOM 769 C CA . LYS A 1 102 ? -1.131 8.013 11.655 1.00 96.69 102 LYS A CA 1
ATOM 770 C C . LYS A 1 102 ? -2.595 8.429 11.472 1.00 96.69 102 LYS A C 1
ATOM 772 O O . LYS A 1 102 ? -2.971 9.501 11.934 1.00 96.69 102 LYS A O 1
ATOM 777 N N . ASN A 1 103 ? -3.399 7.605 10.804 1.00 95.88 103 ASN A N 1
ATOM 778 C CA . ASN A 1 103 ? -4.805 7.895 10.516 1.00 95.88 103 ASN A CA 1
ATOM 779 C C . ASN A 1 103 ? -5.786 7.283 11.534 1.00 95.88 103 ASN A C 1
ATOM 781 O O . ASN A 1 103 ? -6.993 7.463 11.392 1.00 95.88 103 ASN A O 1
ATOM 785 N N . GLY A 1 104 ? -5.296 6.563 12.548 1.00 95.62 104 GLY A N 1
ATOM 786 C CA . GLY A 1 104 ? -6.142 5.872 13.523 1.00 95.62 104 GLY A CA 1
ATOM 787 C C . GLY A 1 104 ? -6.946 4.706 12.936 1.00 95.62 104 GLY A C 1
ATOM 788 O O . GLY A 1 104 ? -7.996 4.363 13.471 1.00 95.62 104 GLY A O 1
ATOM 789 N N . TRP A 1 105 ? -6.490 4.106 11.833 1.00 96.12 105 TRP A N 1
ATOM 790 C CA . TRP A 1 105 ? -7.146 2.945 11.230 1.00 96.12 105 TRP A CA 1
ATOM 791 C C . TRP A 1 105 ? -6.724 1.661 11.943 1.00 96.12 105 TRP A C 1
ATOM 793 O O . TRP A 1 105 ? -5.531 1.388 12.087 1.00 96.12 105 TRP A O 1
ATOM 803 N N . ALA A 1 106 ? -7.700 0.863 12.373 1.00 93.50 106 ALA A N 1
ATOM 804 C CA . ALA A 1 106 ? -7.439 -0.362 13.117 1.00 93.50 106 ALA A CA 1
ATOM 805 C C . ALA A 1 106 ? -6.876 -1.476 12.216 1.00 93.50 106 ALA A C 1
ATOM 807 O O . ALA A 1 106 ? -7.386 -1.727 11.120 1.00 93.50 106 ALA A O 1
ATOM 808 N N . PHE A 1 107 ? -5.841 -2.158 12.706 1.00 91.12 107 PHE A N 1
ATOM 809 C CA . PHE A 1 107 ? -5.211 -3.321 12.063 1.00 91.12 107 PHE A CA 1
ATOM 810 C C . PHE A 1 107 ? -5.583 -4.645 12.750 1.00 91.12 107 PHE A C 1
ATOM 812 O O . PHE A 1 107 ? -5.398 -5.718 12.182 1.00 91.12 107 PHE A O 1
ATOM 819 N N . ASP A 1 108 ? -6.106 -4.559 13.967 1.00 83.25 108 ASP A N 1
ATOM 820 C CA . ASP A 1 108 ? -6.285 -5.618 14.959 1.00 83.25 108 ASP A CA 1
ATOM 821 C C . ASP A 1 108 ? -7.769 -5.921 15.226 1.00 83.25 108 ASP A C 1
ATOM 823 O O . ASP A 1 108 ? -8.177 -6.248 16.339 1.00 83.25 108 ASP A O 1
ATOM 827 N N . GLN A 1 109 ? -8.587 -5.824 14.179 1.00 84.56 109 GLN A N 1
ATOM 828 C CA . GLN A 1 109 ? -10.011 -6.153 14.216 1.00 84.56 109 GLN A CA 1
ATOM 829 C C . GLN A 1 109 ? -10.315 -7.408 13.388 1.00 84.56 109 GLN A C 1
ATOM 831 O O . GLN A 1 109 ? -9.510 -7.788 12.532 1.00 84.56 109 GLN A O 1
ATOM 836 N N . PRO A 1 110 ? -11.462 -8.075 13.624 1.00 88.00 110 PRO A N 1
ATOM 837 C CA . PRO A 1 110 ? -11.879 -9.208 12.807 1.00 88.00 110 PRO A CA 1
ATOM 838 C C . PRO A 1 110 ? -11.927 -8.834 11.322 1.00 88.00 110 PRO A C 1
ATOM 840 O O . PRO A 1 110 ? -12.529 -7.831 10.947 1.00 88.00 110 PRO A O 1
ATOM 843 N N . ILE A 1 111 ? -11.298 -9.651 10.476 1.00 86.44 111 ILE A N 1
ATOM 844 C CA . ILE A 1 111 ? -11.294 -9.436 9.027 1.00 86.44 111 ILE A CA 1
ATOM 845 C C . ILE A 1 111 ? -12.707 -9.689 8.496 1.00 86.44 111 ILE A C 1
ATOM 847 O O . ILE A 1 111 ? -13.234 -10.797 8.611 1.00 86.44 111 ILE A O 1
ATOM 851 N N . VAL A 1 112 ? -13.308 -8.658 7.905 1.00 86.00 112 VAL A N 1
ATOM 852 C CA . VAL A 1 112 ? -14.602 -8.756 7.228 1.00 86.00 112 VAL A CA 1
ATOM 853 C C . VAL A 1 112 ? -14.395 -9.351 5.838 1.00 86.00 112 VAL A C 1
ATOM 855 O O . VAL A 1 112 ? -13.514 -8.923 5.090 1.00 86.00 112 VAL A O 1
ATOM 858 N N . ALA A 1 113 ? -15.200 -10.358 5.495 1.00 82.31 113 ALA A N 1
ATOM 859 C CA . ALA A 1 113 ? -15.160 -10.963 4.173 1.00 82.31 113 ALA A CA 1
ATOM 860 C C . ALA A 1 113 ? -15.561 -9.948 3.095 1.00 82.31 113 ALA A C 1
ATOM 862 O O . ALA A 1 113 ? -16.418 -9.085 3.293 1.00 82.31 113 ALA A O 1
ATOM 863 N N . LEU A 1 114 ? -14.939 -10.081 1.930 1.00 79.88 114 LEU A N 1
ATOM 864 C CA . LEU A 1 114 ? -15.316 -9.325 0.743 1.00 79.88 114 LEU A CA 1
ATOM 865 C C . LEU A 1 114 ? -16.757 -9.680 0.322 1.00 79.88 114 LEU A C 1
ATOM 867 O O . LEU A 1 114 ? -17.178 -10.822 0.519 1.00 79.88 114 LEU A O 1
ATOM 871 N N . PRO A 1 115 ? -17.512 -8.723 -0.247 1.00 80.69 115 PRO A N 1
ATOM 872 C CA . PRO A 1 115 ? -18.911 -8.932 -0.610 1.00 80.69 115 PRO A CA 1
ATOM 873 C C . PRO A 1 115 ? -19.115 -10.087 -1.590 1.00 80.69 115 PRO A C 1
ATOM 875 O O . PRO A 1 115 ? -18.382 -10.209 -2.573 1.00 80.69 115 PRO A O 1
ATOM 878 N N . ASP A 1 116 ? -20.202 -10.836 -1.404 1.00 81.56 116 ASP A N 1
ATOM 879 C CA . ASP A 1 116 ? -20.576 -11.962 -2.271 1.00 81.56 116 ASP A CA 1
ATOM 880 C C . ASP A 1 116 ? -20.729 -11.567 -3.749 1.00 81.56 116 ASP A C 1
ATOM 882 O O . ASP A 1 116 ? -20.512 -12.382 -4.645 1.00 81.56 116 ASP A O 1
ATOM 886 N N . THR A 1 117 ? -21.054 -10.302 -4.035 1.00 80.00 117 THR A N 1
ATOM 887 C CA . THR A 1 117 ? -21.170 -9.774 -5.404 1.00 80.00 117 THR A CA 1
ATOM 888 C C . THR A 1 117 ? -19.862 -9.844 -6.182 1.00 80.00 117 THR A C 1
ATOM 890 O O . THR A 1 117 ? -19.883 -10.064 -7.392 1.00 80.00 117 THR A O 1
ATOM 893 N N . LEU A 1 118 ? -18.718 -9.708 -5.508 1.00 71.25 118 LEU A N 1
ATOM 894 C CA . LEU A 1 118 ? -17.425 -9.904 -6.149 1.00 71.25 118 LEU A CA 1
ATOM 895 C C . LEU A 1 118 ? -17.213 -11.392 -6.461 1.00 71.25 118 LEU A C 1
ATOM 897 O O . LEU A 1 118 ? -16.581 -11.727 -7.463 1.00 71.25 118 LEU A O 1
ATOM 901 N N . TRP A 1 119 ? -17.735 -12.302 -5.628 1.00 72.00 119 TRP A N 1
ATOM 902 C CA . TRP A 1 119 ? -17.482 -13.748 -5.730 1.00 72.00 119 TRP A CA 1
ATOM 903 C C . TRP A 1 119 ? -18.365 -14.410 -6.776 1.00 72.00 119 TRP A C 1
ATOM 905 O O . TRP A 1 119 ? -17.919 -15.319 -7.477 1.00 72.00 119 TRP A O 1
ATOM 915 N N . ALA A 1 120 ? -19.580 -13.894 -6.948 1.00 64.94 120 ALA A N 1
ATOM 916 C CA . ALA A 1 120 ? -20.518 -14.335 -7.971 1.00 64.94 120 ALA A CA 1
ATOM 917 C C . ALA A 1 120 ? -19.930 -14.241 -9.394 1.00 64.94 120 ALA A C 1
ATOM 919 O O . ALA A 1 120 ? -20.197 -15.112 -10.217 1.00 64.94 120 ALA A O 1
ATOM 920 N N . SER A 1 121 ? -19.067 -13.250 -9.663 1.00 59.78 121 SER A N 1
ATOM 921 C CA . SER A 1 121 ? -18.418 -13.073 -10.975 1.00 59.78 121 SER A CA 1
ATOM 922 C C . SER A 1 121 ? -17.422 -14.187 -11.339 1.00 59.78 121 SER A C 1
ATOM 924 O O . SER A 1 121 ? -17.225 -14.485 -12.516 1.00 59.78 121 SER A O 1
ATOM 926 N N . ARG A 1 122 ? -16.832 -14.850 -10.334 1.00 54.12 122 ARG A N 1
ATOM 927 C CA . ARG A 1 122 ? -15.894 -15.968 -10.521 1.00 54.12 122 ARG A CA 1
ATOM 928 C C . ARG A 1 122 ? -16.611 -17.286 -10.818 1.00 54.12 122 ARG A C 1
ATOM 930 O O . ARG A 1 122 ? -16.068 -18.126 -11.525 1.00 54.12 122 ARG A O 1
ATOM 937 N N . ALA A 1 123 ? -17.823 -17.475 -10.295 1.00 53.53 123 ALA A N 1
ATOM 938 C CA . ALA A 1 123 ? -18.616 -18.674 -10.571 1.00 53.53 123 ALA A CA 1
ATOM 939 C C . ALA A 1 123 ? -19.098 -18.724 -12.031 1.00 53.53 123 ALA A C 1
ATOM 941 O O . ALA A 1 123 ? -19.144 -19.799 -12.617 1.00 53.53 123 ALA A O 1
ATOM 942 N N . SER A 1 124 ? -19.395 -17.569 -12.637 1.00 54.41 124 SER A N 1
ATOM 943 C CA . SER A 1 124 ? -19.787 -17.488 -14.049 1.00 54.41 124 SER A CA 1
ATOM 944 C C . SER A 1 124 ? -18.627 -17.700 -15.024 1.00 54.41 124 SER A C 1
ATOM 946 O O . SER A 1 124 ? -18.851 -18.249 -16.090 1.00 54.41 124 SER A O 1
ATOM 948 N N . SER A 1 125 ? -17.389 -17.317 -14.680 1.00 53.69 125 SER A N 1
ATOM 949 C CA . SER A 1 125 ? -16.242 -17.486 -15.591 1.00 53.69 125 SER A CA 1
ATOM 950 C C . SER A 1 125 ? -15.652 -18.900 -15.599 1.00 53.69 125 SER A C 1
ATOM 952 O O . SER A 1 125 ? -14.861 -19.206 -16.476 1.00 53.69 125 SER A O 1
ATOM 954 N N . LEU A 1 126 ? -15.988 -19.735 -14.609 1.00 53.72 126 LEU A N 1
ATOM 955 C CA . LEU A 1 126 ? -15.524 -21.127 -14.491 1.00 53.72 126 LEU A CA 1
ATOM 956 C C . LEU A 1 126 ? -16.551 -22.147 -15.010 1.00 53.72 126 LEU A C 1
ATOM 958 O O . LEU A 1 126 ? -16.286 -23.342 -14.981 1.00 53.72 126 LEU A O 1
ATOM 962 N N . ALA A 1 127 ? -17.736 -21.688 -15.423 1.00 53.16 127 ALA A N 1
ATOM 963 C CA . ALA A 1 127 ? -18.777 -22.526 -16.016 1.00 53.16 127 ALA A CA 1
ATOM 964 C C . ALA A 1 127 ? -18.710 -22.565 -17.558 1.00 53.16 127 ALA A C 1
ATOM 966 O O . ALA A 1 127 ? -19.405 -23.377 -18.163 1.00 53.16 127 ALA A O 1
ATOM 967 N N . ASP A 1 128 ? -17.878 -21.708 -18.162 1.00 52.59 128 ASP A N 1
ATOM 968 C CA . ASP A 1 128 ? -17.697 -21.560 -19.614 1.00 52.59 128 ASP A CA 1
ATOM 969 C C . ASP A 1 128 ? -16.348 -22.134 -20.127 1.00 52.59 128 ASP A C 1
ATOM 971 O O . ASP A 1 128 ? -16.007 -21.943 -21.297 1.00 52.59 128 ASP A O 1
ATOM 975 N N . GLU A 1 129 ? -15.591 -22.848 -19.281 1.00 43.94 129 GLU A N 1
ATOM 976 C CA . GLU A 1 129 ? -14.401 -23.653 -19.643 1.00 43.94 129 GLU A CA 1
ATOM 977 C C . GLU A 1 129 ? -14.690 -25.156 -19.511 1.00 43.94 129 GLU A C 1
ATOM 979 O O . GLU A 1 129 ? -14.209 -25.924 -20.379 1.00 43.94 129 GLU A O 1
#

Secondary structure (DSSP, 8-state):
--HHHHHHHHHTT---TTHHHHHHHHHHHHHHHHHHHHHHHHHHHHHHHHHHHHSS-TTTTHHHHHHHTS-TTS-TTTS-THHHHS---HHHHHHHHHHHHHHT--SSSPPPPPPHHHHHHHHHHTS--

Mean predicted aligned error: 12.03 Å